Protein AF-A0A7Y2P9W2-F1 (afdb_monomer_lite)

Sequence (162 aa):
MPRKTSRIRNHHKEIVKNLKAIVRRADTLPSRPGGAVRQALKRDIEFLRTDLVPHAEGEEIGLYPVADKLIRKYGRPTATMSRDHVYLKREIATYCRLAGKIASAKRPLPAATRTAFWKAAIRLEFLLSVHLEAEEKDLLPYFDKYLSQKEVNAVIEKMHGH

pLDDT: mean 95.63, std 5.54, range [50.53, 98.44]

Foldseek 3Di:
DDDPCVVVVVLVVVVVVLVVVVVVLVVVPDPDDDPVSVVSVVVNVCCCPVPVVVVVVCCVVPVVVVVVVCCVVPRPPCVVLVVLVVVLVVLVVQLVVLVVCVVPDPDDDDPVSVVSNVVSVVVNVVSVVVSVCCCVPPNVVCCVVPPDPVVVVVVVCVVPPD

Radius of gyration: 21.15 Å; chains: 1; bounding box: 50×49×58 Å

Structure (mmCIF, N/CA/C/O backbone):
data_AF-A0A7Y2P9W2-F1
#
_entry.id   AF-A0A7Y2P9W2-F1
#
loop_
_atom_site.group_PDB
_atom_site.id
_atom_site.type_symbol
_atom_site.label_atom_id
_atom_site.label_alt_id
_atom_site.label_comp_id
_atom_site.label_asym_id
_atom_site.label_entity_id
_atom_site.label_seq_id
_atom_site.pdbx_PDB_ins_code
_atom_site.Cartn_x
_atom_site.Cartn_y
_atom_site.Cartn_z
_atom_site.occupancy
_atom_site.B_iso_or_equiv
_atom_site.auth_seq_id
_atom_site.auth_comp_id
_atom_site.auth_asym_id
_atom_site.auth_atom_id
_atom_site.pdbx_PDB_model_num
ATOM 1 N N . MET A 1 1 ? -1.644 -31.173 9.178 1.00 65.56 1 MET A N 1
ATOM 2 C CA . MET A 1 1 ? -2.833 -30.793 8.377 1.00 65.56 1 MET A CA 1
ATOM 3 C C . MET A 1 1 ? -2.626 -29.411 7.763 1.00 65.56 1 MET A C 1
ATOM 5 O O . MET A 1 1 ? -1.999 -28.580 8.419 1.00 65.56 1 MET A O 1
ATOM 9 N N . PRO A 1 2 ? -3.087 -29.148 6.526 1.00 77.38 2 PRO A N 1
ATOM 10 C CA . PRO A 1 2 ? -2.965 -27.824 5.916 1.00 77.38 2 PRO A CA 1
ATOM 11 C C . PRO A 1 2 ? -3.736 -26.768 6.724 1.00 77.38 2 PRO A C 1
ATOM 13 O O . PRO A 1 2 ? -4.749 -27.065 7.355 1.00 77.38 2 PRO A O 1
ATOM 16 N N . ARG A 1 3 ? -3.256 -25.516 6.717 1.00 91.88 3 ARG A N 1
ATOM 17 C CA . ARG A 1 3 ? -3.930 -24.403 7.410 1.00 91.88 3 ARG A CA 1
ATOM 18 C C . ARG A 1 3 ? -5.335 -24.188 6.826 1.00 91.88 3 ARG A C 1
ATOM 20 O O . ARG A 1 3 ? -5.494 -24.193 5.609 1.00 91.88 3 ARG A O 1
ATOM 27 N N . LYS A 1 4 ? -6.328 -23.889 7.676 1.00 94.44 4 LYS A N 1
ATOM 28 C CA . LYS A 1 4 ? -7.729 -23.636 7.260 1.00 94.44 4 LYS A CA 1
ATOM 29 C C . LYS A 1 4 ? -7.863 -22.555 6.171 1.00 94.44 4 LYS A C 1
ATOM 31 O O . LYS A 1 4 ? -8.752 -22.618 5.339 1.00 94.44 4 LYS A O 1
ATOM 36 N N . THR A 1 5 ? -6.939 -21.595 6.137 1.00 95.25 5 THR A N 1
ATOM 37 C CA . THR A 1 5 ? -6.914 -20.476 5.178 1.00 95.25 5 THR A CA 1
ATOM 38 C C . THR A 1 5 ? -5.935 -20.669 4.009 1.00 95.25 5 THR A C 1
ATOM 40 O O . THR A 1 5 ? -5.568 -19.706 3.339 1.00 95.25 5 THR A O 1
ATOM 43 N N . SER A 1 6 ? -5.468 -21.896 3.744 1.00 95.44 6 SER A N 1
ATOM 44 C CA . SER A 1 6 ? -4.510 -22.170 2.657 1.00 95.44 6 SER A CA 1
ATOM 45 C C . SER A 1 6 ? -5.040 -21.813 1.268 1.00 95.44 6 SER A C 1
ATOM 47 O O . SER A 1 6 ? -4.263 -21.336 0.446 1.00 95.44 6 SER A O 1
ATOM 49 N N . ARG A 1 7 ? -6.343 -21.997 1.008 1.00 94.00 7 ARG A N 1
ATOM 50 C CA . ARG A 1 7 ? -6.950 -21.679 -0.296 1.00 94.00 7 ARG A CA 1
ATOM 51 C C . ARG A 1 7 ? -6.792 -20.195 -0.645 1.00 94.00 7 ARG A C 1
ATOM 53 O O . ARG A 1 7 ? -6.254 -19.887 -1.701 1.00 94.00 7 ARG A O 1
ATOM 60 N N . ILE A 1 8 ? -7.155 -19.303 0.281 1.00 93.12 8 ILE A N 1
ATOM 61 C CA . ILE A 1 8 ? -7.016 -17.846 0.112 1.00 93.12 8 ILE A CA 1
ATOM 62 C C . ILE A 1 8 ? -5.541 -17.463 -0.053 1.00 93.12 8 ILE A C 1
ATOM 64 O O . ILE A 1 8 ? -5.180 -16.763 -0.990 1.00 93.12 8 ILE A O 1
ATOM 68 N N . ARG A 1 9 ? -4.646 -18.006 0.785 1.00 95.19 9 ARG A N 1
ATOM 69 C CA . ARG A 1 9 ? -3.208 -17.702 0.674 1.00 95.19 9 ARG A CA 1
ATOM 70 C C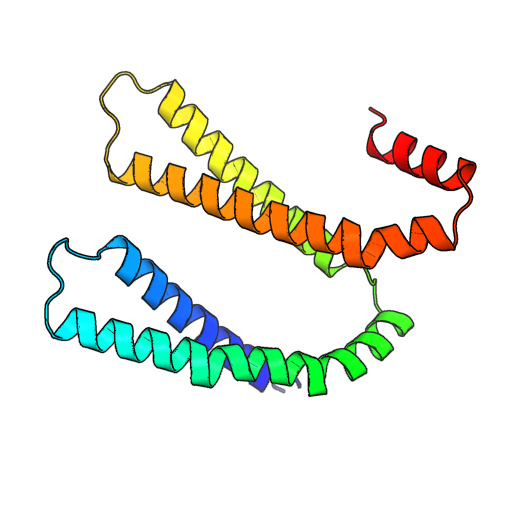 . ARG A 1 9 ? -2.598 -18.126 -0.657 1.00 95.19 9 ARG A C 1
ATOM 72 O O . ARG A 1 9 ? -1.697 -17.455 -1.146 1.00 95.19 9 ARG A O 1
ATOM 79 N N . ASN A 1 10 ? -3.022 -19.257 -1.213 1.00 95.56 10 ASN A N 1
ATOM 80 C CA . ASN A 1 10 ? -2.533 -19.702 -2.514 1.00 95.56 10 ASN A CA 1
ATOM 81 C C . ASN A 1 10 ? -3.072 -18.816 -3.638 1.00 95.56 10 ASN A C 1
ATOM 83 O O . ASN A 1 10 ? -2.307 -18.457 -4.525 1.00 95.56 10 ASN A O 1
ATOM 87 N N . HIS A 1 11 ? -4.332 -18.394 -3.552 1.00 94.69 11 HIS A N 1
ATOM 88 C CA . HIS A 1 11 ? -4.890 -17.419 -4.483 1.00 94.69 11 HIS A CA 1
ATOM 89 C C . HIS A 1 11 ? -4.126 -16.080 -4.442 1.00 94.69 11 HIS A C 1
ATOM 91 O O . HIS A 1 11 ? -3.656 -15.610 -5.476 1.00 94.69 11 HIS A O 1
ATOM 97 N N . HIS A 1 12 ? -3.844 -15.541 -3.248 1.00 97.00 12 HIS A N 1
ATOM 98 C CA . HIS A 1 12 ? -3.029 -14.327 -3.084 1.00 97.00 12 HIS A CA 1
ATOM 99 C C . HIS A 1 12 ? -1.617 -14.454 -3.685 1.00 97.00 12 HIS A C 1
ATOM 101 O O . HIS A 1 12 ? -1.080 -13.482 -4.217 1.00 97.00 12 HIS A O 1
ATOM 107 N N . LYS A 1 13 ? -0.995 -15.642 -3.647 1.00 96.88 13 LYS A N 1
ATOM 108 C CA . LYS A 1 13 ? 0.308 -15.862 -4.306 1.00 96.88 13 LYS A CA 1
ATOM 109 C C . LYS A 1 13 ? 0.217 -15.693 -5.824 1.00 96.88 13 LYS A C 1
ATOM 111 O O . LYS A 1 13 ? 1.127 -15.096 -6.403 1.00 96.88 13 LYS A O 1
ATOM 116 N N . GLU A 1 14 ? -0.851 -16.183 -6.452 1.00 96.00 14 GLU A N 1
ATOM 117 C CA . GLU A 1 14 ? -1.056 -16.010 -7.894 1.00 96.00 14 GLU A CA 1
ATOM 118 C C . GLU A 1 14 ? -1.347 -14.545 -8.250 1.00 96.00 14 GLU A C 1
ATOM 120 O O . GLU A 1 14 ? -0.736 -14.028 -9.186 1.00 96.00 14 GLU A O 1
ATOM 125 N N . ILE A 1 15 ? -2.141 -13.826 -7.443 1.00 97.44 15 ILE A N 1
ATOM 126 C CA . ILE A 1 15 ? -2.347 -12.373 -7.606 1.00 97.44 15 ILE A CA 1
ATOM 127 C C . ILE A 1 15 ? -1.004 -11.629 -7.608 1.00 97.44 15 ILE A C 1
ATOM 129 O O . ILE A 1 15 ? -0.688 -10.884 -8.538 1.00 97.44 15 ILE A O 1
ATOM 133 N N . VAL A 1 16 ? -0.162 -11.869 -6.597 1.00 97.00 16 VAL A N 1
ATOM 134 C CA . VAL A 1 16 ? 1.151 -11.214 -6.481 1.00 97.00 16 VAL A CA 1
ATOM 135 C C . VAL A 1 16 ? 2.059 -11.562 -7.663 1.00 97.00 16 VAL A C 1
ATOM 137 O O . VAL A 1 16 ? 2.818 -10.715 -8.143 1.00 97.00 16 VAL A O 1
ATOM 140 N N . LYS A 1 17 ? 2.012 -12.802 -8.152 1.00 97.25 17 LYS A N 1
ATOM 141 C CA . LYS A 1 17 ? 2.778 -13.237 -9.325 1.00 97.25 17 LYS A CA 1
ATOM 142 C C . LYS A 1 17 ? 2.341 -12.495 -10.591 1.00 97.25 17 LYS A C 1
ATOM 144 O O . LYS A 1 17 ? 3.219 -12.037 -11.330 1.00 97.25 17 LYS A O 1
ATOM 149 N N . ASN A 1 18 ? 1.036 -12.328 -10.808 1.00 96.75 18 ASN A N 1
ATOM 150 C CA . ASN A 1 18 ? 0.486 -11.572 -11.936 1.00 96.75 18 ASN A CA 1
ATOM 151 C C . ASN A 1 18 ? 0.861 -10.087 -11.854 1.00 96.75 18 ASN A C 1
ATOM 153 O O . ASN A 1 18 ? 1.428 -9.557 -12.809 1.00 96.75 18 ASN A O 1
ATOM 157 N N . LEU A 1 19 ? 0.703 -9.446 -10.690 1.00 96.94 19 LEU A N 1
ATOM 158 C CA . LEU A 1 19 ? 1.130 -8.054 -10.486 1.00 96.94 19 LEU A CA 1
ATOM 159 C C . LEU A 1 19 ? 2.625 -7.853 -10.771 1.00 96.94 19 LEU A C 1
ATOM 161 O O . LEU A 1 19 ? 3.014 -6.915 -11.466 1.00 96.94 19 LEU A O 1
ATOM 165 N N . LYS A 1 20 ? 3.489 -8.770 -10.319 1.00 96.50 20 LYS A N 1
ATOM 166 C CA . LYS A 1 20 ? 4.925 -8.715 -10.641 1.00 96.50 20 LYS A CA 1
ATOM 167 C C . LYS A 1 20 ? 5.196 -8.824 -12.144 1.00 96.50 20 LYS A C 1
ATOM 169 O O . LYS A 1 20 ? 6.182 -8.263 -12.620 1.00 96.50 20 LYS A O 1
ATOM 174 N N . ALA A 1 21 ? 4.375 -9.560 -12.893 1.00 96.06 21 ALA A N 1
ATOM 175 C CA . ALA A 1 21 ? 4.502 -9.644 -14.344 1.00 96.06 21 ALA A CA 1
ATOM 176 C C . ALA A 1 21 ? 4.093 -8.332 -15.033 1.00 96.06 21 ALA A C 1
ATOM 178 O O . ALA A 1 21 ? 4.794 -7.917 -15.957 1.00 96.06 21 ALA A O 1
ATOM 179 N N . ILE A 1 22 ? 3.039 -7.667 -14.548 1.00 97.50 22 ILE A N 1
ATOM 180 C CA . ILE A 1 22 ? 2.604 -6.343 -15.022 1.00 97.50 22 ILE A CA 1
ATOM 181 C C . ILE A 1 22 ? 3.722 -5.316 -14.827 1.00 97.50 22 ILE A C 1
ATOM 183 O O . ILE A 1 22 ? 4.129 -4.664 -15.786 1.00 97.50 22 ILE A O 1
ATOM 187 N N . VAL A 1 23 ? 4.297 -5.235 -13.620 1.00 95.12 23 VAL A N 1
ATOM 188 C CA . VAL A 1 23 ? 5.393 -4.294 -13.320 1.00 95.12 23 VAL A CA 1
ATOM 189 C C . VAL A 1 23 ? 6.593 -4.521 -14.243 1.00 95.12 23 VAL A C 1
ATOM 191 O O . VAL A 1 23 ? 7.101 -3.575 -14.836 1.00 95.12 23 VAL A O 1
ATOM 194 N N . ARG A 1 24 ? 7.017 -5.778 -14.448 1.00 93.69 24 ARG A N 1
ATOM 195 C CA . ARG A 1 24 ? 8.121 -6.087 -15.377 1.00 93.69 24 ARG A CA 1
ATOM 196 C C . ARG A 1 24 ? 7.822 -5.665 -16.818 1.00 93.69 24 ARG A C 1
ATOM 198 O O . ARG A 1 24 ? 8.732 -5.231 -17.519 1.00 93.69 24 ARG A O 1
ATOM 205 N N . ARG A 1 25 ? 6.573 -5.805 -17.273 1.00 95.19 25 ARG A N 1
ATOM 206 C CA . ARG A 1 25 ? 6.153 -5.335 -18.602 1.00 95.19 25 ARG A CA 1
ATOM 207 C C . ARG A 1 25 ? 6.199 -3.819 -18.702 1.00 95.19 25 ARG A C 1
ATOM 209 O O . ARG A 1 25 ? 6.728 -3.318 -19.685 1.00 95.19 25 ARG A O 1
ATOM 216 N N . ALA A 1 26 ? 5.693 -3.110 -17.694 1.00 93.94 26 ALA A N 1
ATOM 217 C CA . ALA A 1 26 ? 5.748 -1.651 -17.647 1.00 93.94 26 ALA A CA 1
ATOM 218 C C . ALA A 1 26 ? 7.200 -1.144 -17.700 1.00 93.94 26 ALA A C 1
ATOM 220 O O . ALA A 1 26 ? 7.510 -0.218 -18.442 1.00 93.94 26 ALA A O 1
ATOM 221 N N . ASP A 1 27 ? 8.108 -1.824 -16.998 1.00 91.31 27 ASP A N 1
ATOM 222 C CA . ASP A 1 27 ? 9.536 -1.490 -16.949 1.00 91.31 27 ASP A CA 1
ATOM 223 C C . ASP A 1 27 ? 10.284 -1.666 -18.269 1.00 91.31 27 ASP A C 1
ATOM 225 O O . ASP A 1 27 ? 11.336 -1.062 -18.472 1.00 91.31 27 ASP A O 1
ATOM 229 N N . THR A 1 28 ? 9.775 -2.534 -19.138 1.00 91.00 28 THR A N 1
ATOM 230 C CA . THR A 1 28 ? 10.428 -2.938 -20.389 1.00 91.00 28 THR A CA 1
ATOM 231 C C . THR A 1 28 ? 9.604 -2.550 -21.614 1.00 91.00 28 THR A C 1
ATOM 233 O O . THR A 1 28 ? 9.853 -3.043 -22.715 1.00 91.00 28 THR A O 1
ATOM 236 N N . LEU A 1 29 ? 8.614 -1.669 -21.438 1.00 93.19 29 LEU A N 1
ATOM 237 C CA . LEU A 1 29 ? 7.691 -1.290 -22.496 1.00 93.19 29 LEU A CA 1
ATOM 238 C C . LEU A 1 29 ? 8.436 -0.508 -23.595 1.00 93.19 29 LEU A C 1
ATOM 240 O O . LEU A 1 29 ? 9.000 0.552 -23.317 1.00 93.19 29 LEU A O 1
ATOM 244 N N . PRO A 1 30 ? 8.448 -0.988 -24.852 1.00 91.94 30 PRO A N 1
ATOM 245 C CA . PRO A 1 30 ? 9.105 -0.275 -25.938 1.00 91.94 30 PRO A CA 1
ATOM 246 C C . PRO A 1 30 ? 8.264 0.926 -26.384 1.00 91.94 30 PRO A C 1
ATOM 248 O O . PRO A 1 30 ? 7.034 0.882 -26.342 1.00 91.94 30 PRO A O 1
ATOM 251 N N . SER A 1 31 ? 8.913 1.961 -26.927 1.00 93.00 31 SER A N 1
ATOM 252 C CA . SER A 1 31 ? 8.232 3.161 -27.448 1.00 93.00 31 SER A CA 1
ATOM 253 C C . SER A 1 31 ? 7.217 2.860 -28.559 1.00 93.00 31 SER A C 1
ATOM 255 O O . SER A 1 31 ? 6.296 3.638 -28.783 1.00 93.00 31 SER A O 1
ATOM 257 N N . ARG A 1 32 ? 7.370 1.727 -29.260 1.00 95.06 32 ARG A N 1
ATOM 258 C CA . ARG A 1 32 ? 6.406 1.206 -30.241 1.00 95.06 32 ARG A CA 1
ATOM 259 C C . ARG A 1 32 ? 6.066 -0.253 -29.905 1.00 95.06 32 ARG A C 1
ATOM 261 O O . ARG A 1 32 ? 6.773 -1.156 -30.350 1.00 95.06 32 ARG A O 1
ATOM 268 N N . PRO A 1 33 ? 5.013 -0.512 -29.107 1.00 94.19 33 PRO A N 1
ATOM 269 C CA . PRO A 1 33 ? 4.608 -1.870 -28.751 1.00 94.19 33 PRO A CA 1
ATOM 270 C C . PRO A 1 33 ? 4.243 -2.714 -29.977 1.00 94.19 33 PRO A C 1
ATOM 272 O O . PRO A 1 33 ? 3.529 -2.255 -30.867 1.00 94.19 33 PRO A O 1
ATOM 275 N N . GLY A 1 34 ? 4.695 -3.969 -30.019 1.00 96.31 34 GLY A N 1
ATOM 276 C CA . GLY A 1 34 ? 4.270 -4.957 -31.018 1.00 96.31 34 GLY A CA 1
ATOM 277 C C . GLY A 1 34 ? 2.948 -5.649 -30.656 1.00 96.31 34 GLY A C 1
ATOM 278 O O . GLY A 1 34 ? 2.369 -5.409 -29.593 1.00 96.31 34 GLY A O 1
ATOM 279 N N . GLY A 1 35 ? 2.480 -6.558 -31.521 1.00 97.38 35 GLY A N 1
ATOM 280 C CA . GLY A 1 35 ? 1.237 -7.316 -31.305 1.00 97.38 35 GLY A CA 1
ATOM 281 C C . GLY A 1 35 ? 1.233 -8.135 -30.008 1.00 97.38 35 GLY A C 1
ATOM 282 O O . GLY A 1 35 ? 0.267 -8.076 -29.250 1.00 97.38 35 GLY A O 1
ATOM 283 N N . ALA A 1 36 ? 2.343 -8.813 -29.699 1.00 95.69 36 ALA A N 1
ATOM 284 C CA . ALA A 1 36 ? 2.483 -9.615 -28.481 1.00 95.69 36 ALA A CA 1
ATOM 285 C C . ALA A 1 36 ? 2.375 -8.774 -27.194 1.00 95.69 36 ALA A C 1
ATOM 287 O O . ALA A 1 36 ? 1.693 -9.173 -26.251 1.00 95.69 36 ALA A O 1
ATOM 288 N N . VAL A 1 37 ? 2.991 -7.584 -27.171 1.00 96.38 37 VAL A N 1
ATOM 289 C CA . VAL A 1 37 ? 2.912 -6.657 -26.029 1.00 96.38 37 VAL A CA 1
ATOM 290 C C . VAL A 1 37 ? 1.483 -6.151 -25.853 1.00 96.38 37 VAL A C 1
ATOM 292 O O . VAL A 1 37 ? 0.952 -6.209 -24.748 1.00 96.38 37 VAL A O 1
ATOM 295 N N . ARG A 1 38 ? 0.817 -5.735 -26.939 1.00 96.88 38 ARG A N 1
ATOM 296 C CA . ARG A 1 38 ? -0.595 -5.321 -26.889 1.00 96.88 38 ARG A CA 1
ATOM 297 C C . ARG A 1 38 ? -1.505 -6.431 -26.366 1.00 96.88 38 ARG A C 1
ATOM 299 O O . ARG A 1 38 ? -2.390 -6.160 -25.563 1.00 96.88 38 ARG A O 1
ATOM 306 N N . GLN A 1 39 ? -1.290 -7.674 -26.793 1.00 97.88 39 GLN A N 1
ATOM 307 C CA . GLN A 1 39 ? -2.070 -8.810 -26.304 1.00 97.88 39 GLN A CA 1
ATOM 308 C C . GLN A 1 39 ? -1.806 -9.087 -24.816 1.00 97.88 39 GLN A C 1
ATOM 310 O O . GLN A 1 39 ? -2.740 -9.386 -24.079 1.00 97.88 39 GLN A O 1
ATOM 315 N N . ALA A 1 40 ? -0.560 -8.952 -24.356 1.00 97.06 40 ALA A N 1
ATOM 316 C CA . ALA A 1 40 ? -0.237 -9.085 -22.940 1.00 97.06 40 ALA A CA 1
ATOM 317 C C . ALA A 1 40 ? -0.913 -8.000 -22.090 1.00 97.06 40 ALA A C 1
ATOM 319 O O . ALA A 1 40 ? -1.493 -8.334 -21.067 1.00 97.06 40 ALA A O 1
ATOM 320 N N . LEU A 1 41 ? -0.932 -6.746 -22.550 1.00 97.19 41 LEU A N 1
ATOM 321 C CA . LEU A 1 41 ? -1.641 -5.659 -21.865 1.00 97.19 41 LEU A CA 1
ATOM 322 C C . LEU A 1 41 ? -3.157 -5.900 -21.796 1.00 97.19 41 LEU A C 1
ATOM 324 O O . LEU A 1 41 ? -3.775 -5.590 -20.785 1.00 97.19 41 LEU A O 1
ATOM 328 N N . LYS A 1 42 ? -3.764 -6.501 -22.830 1.00 98.00 42 LYS A N 1
ATOM 329 C CA . LYS A 1 42 ? -5.178 -6.917 -22.771 1.00 98.00 42 LYS A CA 1
ATOM 330 C C . LYS A 1 42 ? -5.422 -7.955 -21.672 1.00 98.00 42 LYS A C 1
ATOM 332 O O . LYS A 1 42 ? -6.381 -7.808 -20.926 1.00 98.00 42 LYS A O 1
ATOM 337 N N . ARG A 1 43 ? -4.537 -8.949 -21.537 1.00 97.81 43 ARG A N 1
ATOM 338 C CA . ARG A 1 43 ? -4.609 -9.942 -20.449 1.00 97.81 43 ARG A CA 1
ATOM 339 C C . ARG A 1 43 ? -4.377 -9.321 -19.074 1.00 97.81 43 ARG A C 1
ATOM 341 O O . ARG A 1 43 ? -5.002 -9.744 -18.112 1.00 97.81 43 ARG A O 1
ATOM 348 N N . ASP A 1 44 ? -3.500 -8.322 -18.983 1.00 97.88 44 ASP A N 1
ATOM 349 C CA . ASP A 1 44 ? -3.287 -7.577 -17.742 1.00 97.88 44 ASP A CA 1
ATOM 350 C C . ASP A 1 44 ? -4.579 -6.855 -17.325 1.00 97.88 44 ASP A C 1
ATOM 352 O O . ASP A 1 44 ? -4.999 -6.967 -16.178 1.00 97.88 44 ASP A O 1
ATOM 356 N N . ILE A 1 45 ? -5.253 -6.179 -18.265 1.00 98.00 45 ILE A N 1
ATOM 357 C CA . ILE A 1 45 ? -6.548 -5.520 -18.027 1.00 98.00 45 ILE A CA 1
ATOM 358 C C . ILE A 1 45 ? -7.619 -6.530 -17.611 1.00 98.00 45 ILE A C 1
ATOM 360 O O . ILE A 1 45 ? -8.374 -6.259 -16.681 1.00 98.00 45 ILE A O 1
ATOM 364 N N . GLU A 1 46 ? -7.692 -7.671 -18.296 1.00 98.06 46 GLU A N 1
ATOM 365 C CA . GLU A 1 46 ? -8.624 -8.750 -17.966 1.00 98.06 46 GLU A CA 1
ATOM 366 C C . GLU A 1 46 ? -8.394 -9.240 -16.536 1.00 98.06 46 GLU A C 1
ATOM 368 O O . GLU A 1 46 ? -9.291 -9.100 -15.717 1.00 98.06 46 GLU A O 1
ATOM 373 N N . PHE A 1 47 ? -7.175 -9.660 -16.183 1.00 98.00 47 PHE A N 1
ATOM 374 C CA . PHE A 1 47 ? -6.831 -10.071 -14.817 1.00 98.00 47 PHE A CA 1
ATOM 375 C C . PHE A 1 47 ? -7.223 -9.019 -13.768 1.00 98.00 47 PHE A C 1
ATOM 377 O O . PHE A 1 47 ? -7.838 -9.349 -12.755 1.00 98.00 47 PHE A O 1
ATOM 384 N N . LEU A 1 48 ? -6.902 -7.745 -14.004 1.00 98.19 48 LEU A N 1
ATOM 385 C CA . LEU A 1 48 ? -7.235 -6.683 -13.055 1.00 98.19 48 LEU A CA 1
ATOM 386 C C . LEU A 1 48 ? -8.753 -6.533 -12.874 1.00 98.19 48 LEU A C 1
ATOM 388 O O . LEU A 1 48 ? -9.213 -6.372 -11.748 1.00 98.19 48 LEU A O 1
ATOM 392 N N . ARG A 1 49 ? -9.531 -6.603 -13.958 1.00 97.94 49 ARG A N 1
ATOM 393 C CA . ARG A 1 49 ? -10.985 -6.373 -13.932 1.00 97.94 49 ARG A CA 1
ATOM 394 C C . ARG A 1 49 ? -11.803 -7.588 -13.527 1.00 97.94 49 ARG A C 1
ATOM 396 O O . ARG A 1 49 ? -12.868 -7.415 -12.955 1.00 97.94 49 ARG A O 1
ATOM 403 N N . THR A 1 50 ? -11.358 -8.788 -13.873 1.00 96.19 50 THR A N 1
ATOM 404 C CA . THR A 1 50 ? -12.162 -10.008 -13.730 1.00 96.19 50 THR A CA 1
ATOM 405 C C . THR A 1 50 ? -11.688 -10.904 -12.596 1.00 96.19 50 THR A C 1
ATOM 407 O O . THR A 1 50 ? -12.414 -11.818 -12.228 1.00 96.19 50 THR A O 1
ATOM 410 N N . ASP A 1 51 ? -10.489 -10.670 -12.056 1.00 94.50 51 ASP A N 1
ATOM 411 C CA . ASP A 1 51 ? -9.949 -11.425 -10.921 1.00 94.50 51 ASP A CA 1
ATOM 412 C C . ASP A 1 51 ? -9.685 -10.489 -9.735 1.00 94.50 51 ASP A C 1
ATOM 414 O O . ASP A 1 51 ? -10.325 -10.610 -8.694 1.00 94.50 51 ASP A O 1
ATOM 418 N N . LEU A 1 52 ? -8.817 -9.483 -9.903 1.00 97.19 52 LEU A N 1
ATOM 419 C CA . LEU A 1 52 ? -8.370 -8.666 -8.771 1.00 97.19 52 LEU A CA 1
ATOM 420 C C . LEU A 1 52 ? -9.464 -7.757 -8.186 1.00 97.19 52 LEU A C 1
ATOM 422 O O . LEU A 1 52 ? -9.603 -7.704 -6.967 1.00 97.19 52 LEU A O 1
ATOM 426 N N . VAL A 1 53 ? -10.231 -7.052 -9.024 1.00 97.81 53 VAL A N 1
ATOM 427 C CA . VAL A 1 53 ? -11.346 -6.211 -8.548 1.00 97.81 53 VAL A CA 1
ATOM 428 C C . VAL A 1 53 ? -12.431 -7.060 -7.865 1.00 97.81 53 VAL A C 1
ATOM 430 O O . VAL A 1 53 ? -12.708 -6.798 -6.695 1.00 97.81 53 VAL A O 1
ATOM 433 N N . PRO A 1 54 ? -12.967 -8.130 -8.489 1.00 96.94 54 PRO A N 1
ATOM 434 C CA . PRO A 1 54 ? -13.949 -8.992 -7.830 1.00 96.94 54 PRO A CA 1
ATOM 435 C C . PRO A 1 54 ? -13.424 -9.661 -6.557 1.00 96.94 54 PRO A C 1
ATOM 437 O O . PRO A 1 54 ? -14.191 -9.902 -5.627 1.00 96.94 54 PRO A O 1
ATOM 440 N N . HIS A 1 55 ? -12.123 -9.969 -6.487 1.00 96.75 55 HIS A N 1
ATOM 441 C CA . HIS A 1 55 ? -11.506 -10.470 -5.263 1.00 96.75 55 HIS A CA 1
ATOM 442 C C . HIS A 1 55 ? -11.624 -9.456 -4.119 1.00 96.75 55 HIS A C 1
ATOM 444 O O . HIS A 1 55 ? -12.088 -9.831 -3.044 1.00 96.75 55 HIS A O 1
ATOM 450 N N . ALA A 1 56 ? -11.257 -8.193 -4.360 1.00 97.31 56 ALA A N 1
ATOM 451 C CA . ALA A 1 56 ? -11.353 -7.130 -3.361 1.00 97.31 56 ALA A CA 1
ATOM 452 C C . ALA A 1 56 ? -12.810 -6.885 -2.931 1.00 97.31 56 ALA A C 1
ATOM 454 O O . ALA A 1 56 ? -13.108 -6.880 -1.741 1.00 97.31 56 ALA A O 1
ATOM 455 N N . GLU A 1 57 ? -13.742 -6.790 -3.883 1.00 98.06 57 GLU A N 1
ATOM 456 C CA . GLU A 1 57 ? -15.179 -6.650 -3.591 1.00 98.06 57 GLU A CA 1
ATOM 457 C C . GLU A 1 57 ? -15.724 -7.847 -2.794 1.00 98.06 57 GLU A C 1
ATOM 459 O O . GLU A 1 57 ? -16.531 -7.693 -1.877 1.00 98.06 57 GLU A O 1
ATOM 464 N N . GLY A 1 58 ? -15.258 -9.058 -3.103 1.00 97.69 58 GLY A N 1
ATOM 465 C CA . GLY A 1 58 ? -15.605 -10.263 -2.358 1.00 97.69 58 GLY A CA 1
ATOM 466 C C . GLY A 1 58 ? -15.076 -10.258 -0.921 1.00 97.69 58 GLY A C 1
ATOM 467 O O . GLY A 1 58 ? -15.739 -10.793 -0.027 1.00 97.69 58 GLY A O 1
ATOM 468 N N . GLU A 1 59 ? -13.911 -9.654 -0.674 1.00 98.00 59 GLU A N 1
ATOM 469 C CA . GLU A 1 59 ? -13.397 -9.446 0.682 1.00 98.00 59 GLU A CA 1
ATOM 470 C C . GLU A 1 59 ? -14.287 -8.466 1.463 1.00 98.00 59 GLU A C 1
ATOM 472 O O . GLU A 1 59 ? -14.685 -8.801 2.581 1.00 98.00 59 GLU A O 1
ATOM 477 N N . GLU A 1 60 ? -14.697 -7.350 0.854 1.00 98.25 60 GLU A N 1
ATOM 478 C CA . GLU A 1 60 ? -15.619 -6.365 1.451 1.00 98.25 60 GLU A CA 1
ATOM 479 C C . GLU A 1 60 ? -16.975 -6.977 1.826 1.00 98.25 60 GLU A C 1
ATOM 481 O O . GLU A 1 60 ? -17.472 -6.814 2.940 1.00 98.25 60 GLU A O 1
ATOM 486 N N . ILE A 1 61 ? -17.573 -7.739 0.910 1.00 98.06 61 ILE A N 1
ATOM 487 C CA . ILE A 1 61 ? -18.915 -8.304 1.100 1.00 98.06 61 ILE A CA 1
ATOM 488 C C . ILE A 1 61 ? -18.888 -9.501 2.061 1.00 98.06 61 ILE A C 1
ATOM 490 O O . ILE A 1 61 ? -19.821 -9.706 2.840 1.00 98.06 61 ILE A O 1
ATOM 494 N N . GLY A 1 62 ? -17.845 -10.332 1.986 1.00 97.06 62 GLY A N 1
ATOM 495 C CA . GLY A 1 62 ? -17.810 -11.628 2.662 1.00 97.06 62 GLY A CA 1
ATOM 496 C C . GLY A 1 62 ? -16.842 -11.709 3.839 1.00 97.06 62 GLY A C 1
ATOM 497 O O . GLY A 1 62 ? -17.210 -12.178 4.918 1.00 97.06 62 GLY A O 1
ATOM 498 N N . LEU A 1 63 ? -15.584 -11.316 3.631 1.00 96.38 63 LEU A N 1
ATOM 499 C CA . LEU A 1 63 ? -14.504 -11.562 4.587 1.00 96.38 63 LEU A CA 1
ATOM 500 C C . LEU A 1 63 ? -14.509 -10.550 5.736 1.00 96.38 63 LEU A C 1
ATOM 502 O O . LEU A 1 63 ? -14.466 -10.959 6.901 1.00 96.38 63 LEU A O 1
ATOM 506 N N . TYR A 1 64 ? -14.548 -9.254 5.428 1.00 97.06 64 TYR A N 1
ATOM 507 C CA . TYR A 1 64 ? -14.363 -8.190 6.414 1.00 97.06 64 TYR A CA 1
ATOM 508 C C . TYR A 1 64 ? -15.450 -8.138 7.493 1.00 97.06 64 TYR A C 1
ATOM 510 O O . TYR A 1 64 ? -15.076 -8.115 8.665 1.00 97.06 64 TYR A O 1
ATOM 518 N N . PRO A 1 65 ? -16.753 -8.335 7.209 1.00 98.00 65 PRO A N 1
ATOM 519 C CA . PRO A 1 65 ? -17.773 -8.355 8.263 1.00 98.00 65 PRO A CA 1
ATOM 520 C C . PRO A 1 65 ? -17.556 -9.446 9.326 1.00 98.00 65 PRO A C 1
ATOM 522 O O . PRO A 1 65 ? -17.961 -9.308 10.486 1.00 98.00 65 PRO A O 1
ATOM 525 N N . VAL A 1 66 ? -16.934 -10.568 8.947 1.00 97.69 66 VAL A N 1
ATOM 526 C CA . VAL A 1 66 ? -16.555 -11.638 9.882 1.00 97.69 66 VAL A CA 1
ATOM 527 C C . VAL A 1 66 ? -15.238 -11.296 10.577 1.00 97.69 66 VAL A C 1
ATOM 529 O O . VAL A 1 66 ? -15.112 -11.505 11.787 1.00 97.69 66 VAL A O 1
ATOM 532 N N . ALA A 1 67 ? -14.266 -10.765 9.832 1.00 97.00 67 ALA A N 1
ATOM 533 C CA . ALA A 1 67 ? -12.974 -10.358 10.366 1.00 97.00 67 ALA A CA 1
ATOM 534 C C . ALA A 1 67 ? -13.117 -9.265 11.432 1.00 97.00 67 ALA A C 1
ATOM 536 O O . ALA A 1 67 ? -12.543 -9.419 12.506 1.00 97.00 67 ALA A O 1
ATOM 537 N N . ASP A 1 68 ? -13.944 -8.245 11.214 1.00 97.12 68 ASP A N 1
ATOM 538 C CA . ASP A 1 68 ? -14.167 -7.135 12.145 1.00 97.12 68 ASP A CA 1
ATOM 539 C C . ASP A 1 68 ? -14.657 -7.619 13.508 1.00 97.12 68 ASP A C 1
ATOM 541 O O . ASP A 1 68 ? -14.146 -7.209 14.553 1.00 97.12 68 ASP A O 1
ATOM 545 N N . LYS A 1 69 ? -15.595 -8.575 13.521 1.00 97.00 69 LYS A N 1
ATOM 546 C CA . LYS A 1 69 ? -16.091 -9.198 14.759 1.00 97.00 69 LYS A CA 1
ATOM 547 C C . LYS A 1 69 ? -14.967 -9.906 15.515 1.00 97.00 69 LYS A C 1
ATOM 549 O O . LYS A 1 69 ? -14.890 -9.818 16.742 1.00 97.00 69 LYS A O 1
ATOM 554 N N . LEU A 1 70 ? -14.097 -10.612 14.794 1.00 97.69 70 LEU A N 1
ATOM 555 C CA . LEU A 1 70 ? -12.965 -11.327 15.379 1.00 97.69 70 LEU A CA 1
ATOM 556 C C . LEU A 1 70 ? -11.867 -10.368 15.847 1.00 97.69 70 LEU A C 1
ATOM 558 O O . LEU A 1 70 ? -11.324 -10.571 16.929 1.00 97.69 70 LEU A O 1
ATOM 562 N N . ILE A 1 71 ? -11.562 -9.321 15.081 1.00 97.31 71 ILE A N 1
ATOM 563 C CA . ILE A 1 71 ? -10.559 -8.307 15.419 1.00 97.31 71 ILE A CA 1
ATOM 564 C C . ILE A 1 71 ? -11.008 -7.520 16.644 1.00 97.31 71 ILE A C 1
ATOM 566 O O . ILE A 1 71 ? -10.219 -7.355 17.568 1.00 97.31 71 ILE A O 1
ATOM 570 N N . ARG A 1 72 ? -12.281 -7.118 16.716 1.00 95.38 72 ARG A N 1
ATOM 571 C CA . ARG A 1 72 ? -12.840 -6.453 17.898 1.00 95.38 72 ARG A CA 1
ATOM 572 C C . ARG A 1 72 ? -12.722 -7.312 19.158 1.00 95.38 72 ARG A C 1
ATOM 574 O O . ARG A 1 72 ? -12.504 -6.775 20.237 1.00 95.38 72 ARG A O 1
ATOM 581 N N . LYS A 1 73 ? -12.895 -8.633 19.034 1.00 97.12 73 LYS A N 1
ATOM 582 C CA . LYS A 1 73 ? -12.909 -9.553 20.182 1.00 97.12 73 LYS A CA 1
ATOM 583 C C . LYS A 1 73 ? -11.523 -10.054 20.595 1.00 97.12 73 LYS A C 1
ATOM 585 O O . LYS A 1 73 ? -11.284 -10.258 21.780 1.00 97.12 73 LYS A O 1
ATOM 590 N N . TYR A 1 74 ? -10.644 -10.307 19.632 1.00 97.56 74 TYR A N 1
ATOM 591 C CA . TYR A 1 74 ? -9.385 -11.031 19.844 1.00 97.56 74 TYR A CA 1
ATOM 592 C C . TYR A 1 74 ? -8.158 -10.321 19.267 1.00 97.56 74 TYR A C 1
ATOM 594 O O . TYR A 1 74 ? -7.035 -10.778 19.474 1.00 97.56 74 TYR A O 1
ATOM 602 N N . GLY A 1 75 ? -8.355 -9.271 18.477 1.00 95.38 75 GLY A N 1
ATOM 603 C CA . GLY A 1 75 ? -7.308 -8.628 17.699 1.00 95.38 75 GLY A CA 1
A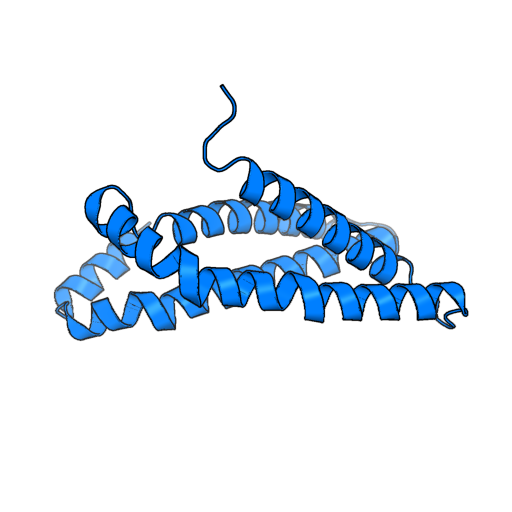TOM 604 C C . GLY A 1 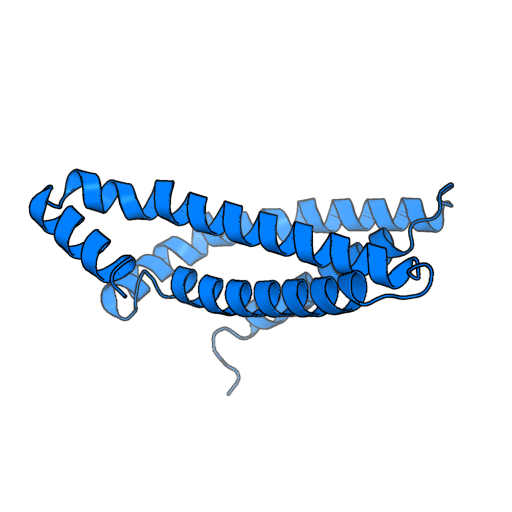75 ? -6.937 -7.240 18.204 1.00 95.38 75 GLY A C 1
ATOM 605 O O . GLY A 1 75 ? -7.363 -6.777 19.258 1.00 95.38 75 GLY A O 1
ATOM 606 N N . ARG A 1 76 ? -6.112 -6.572 17.396 1.00 96.00 76 ARG A N 1
ATOM 607 C CA . ARG A 1 76 ? -5.733 -5.173 17.572 1.00 96.00 76 ARG A CA 1
ATOM 608 C C . ARG A 1 76 ? -6.164 -4.404 16.321 1.00 96.00 76 ARG A C 1
ATOM 610 O O . ARG A 1 76 ? -5.551 -4.637 15.279 1.00 96.00 76 ARG A O 1
ATOM 617 N N . PRO A 1 77 ? -7.164 -3.507 16.401 1.00 94.38 77 PRO A N 1
ATOM 618 C CA . PRO A 1 77 ? -7.683 -2.785 15.234 1.00 94.38 77 PRO A CA 1
ATOM 619 C C . PRO A 1 77 ? -6.605 -2.035 14.437 1.00 94.38 77 PRO A C 1
ATOM 621 O O . PRO A 1 77 ? -6.594 -2.078 13.217 1.00 94.38 77 PRO A O 1
ATOM 624 N N . THR A 1 78 ? -5.603 -1.470 15.115 1.00 96.00 78 THR A N 1
ATOM 625 C CA . THR A 1 78 ? -4.488 -0.731 14.491 1.00 96.00 78 THR A CA 1
ATOM 626 C C . THR A 1 78 ? -3.358 -1.620 13.946 1.00 96.00 78 THR A C 1
ATOM 628 O O . THR A 1 78 ? -2.270 -1.136 13.619 1.00 96.00 78 THR A O 1
ATOM 631 N N . ALA A 1 79 ? -3.537 -2.946 13.882 1.00 96.75 79 ALA A N 1
ATOM 632 C CA . ALA A 1 79 ? -2.482 -3.864 13.447 1.00 96.75 79 ALA A CA 1
ATOM 633 C C . ALA A 1 79 ? -2.117 -3.728 11.960 1.00 96.75 79 ALA A C 1
ATOM 635 O O . ALA A 1 79 ? -0.943 -3.909 11.628 1.00 96.75 79 ALA A O 1
ATOM 636 N N . THR A 1 80 ? -3.075 -3.406 11.088 1.00 94.56 80 THR A N 1
ATOM 637 C CA . THR A 1 80 ? -2.840 -3.136 9.657 1.00 94.56 80 THR A CA 1
ATOM 638 C C . THR A 1 80 ? -2.038 -1.848 9.480 1.00 94.56 80 THR A C 1
ATOM 640 O O . THR A 1 80 ? -0.961 -1.891 8.903 1.00 94.56 80 THR A O 1
ATOM 643 N N . MET A 1 81 ? -2.429 -0.763 10.144 1.00 96.06 81 MET A N 1
ATOM 644 C CA . MET A 1 81 ? -1.688 0.510 10.147 1.00 96.06 81 MET A CA 1
ATOM 645 C C . MET A 1 81 ? -0.257 0.345 10.688 1.00 96.06 81 MET A C 1
ATOM 647 O O . MET A 1 81 ? 0.723 0.802 10.102 1.00 96.06 81 MET A O 1
ATOM 651 N N . SER A 1 82 ? -0.100 -0.430 11.770 1.00 97.31 82 SER A N 1
ATOM 652 C CA . SER A 1 82 ? 1.225 -0.794 12.296 1.00 97.31 8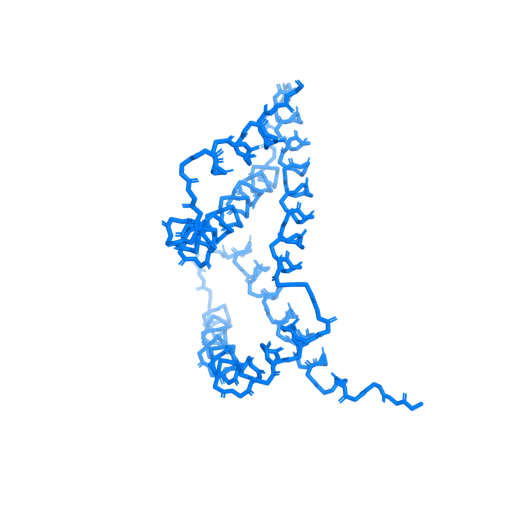2 SER A CA 1
ATOM 653 C C . SER A 1 82 ? 2.059 -1.583 11.278 1.00 97.31 82 SER A C 1
ATOM 655 O O . SER A 1 82 ? 3.292 -1.528 11.291 1.00 97.31 82 SER A O 1
ATOM 657 N N . ARG A 1 83 ? 1.413 -2.394 10.429 1.00 97.69 83 ARG A N 1
ATOM 658 C CA . ARG A 1 83 ? 2.081 -3.133 9.355 1.00 97.69 83 ARG A CA 1
ATOM 659 C C . ARG A 1 83 ? 2.528 -2.167 8.261 1.00 97.69 83 ARG A C 1
ATOM 661 O O . ARG A 1 83 ? 3.666 -2.316 7.816 1.00 97.69 83 ARG A O 1
ATOM 668 N N . ASP A 1 84 ? 1.722 -1.173 7.909 1.00 97.31 84 ASP A N 1
ATOM 669 C CA . ASP A 1 84 ? 2.072 -0.148 6.921 1.00 97.31 84 ASP A CA 1
ATOM 670 C C . ASP A 1 84 ? 3.317 0.625 7.349 1.00 97.31 84 ASP A C 1
ATOM 672 O O . ASP A 1 84 ? 4.262 0.739 6.571 1.00 97.31 84 ASP A O 1
ATOM 676 N N . HIS A 1 85 ? 3.424 1.000 8.629 1.00 97.94 85 HIS A N 1
ATOM 677 C CA . HIS A 1 85 ? 4.635 1.622 9.185 1.00 97.94 85 HIS A CA 1
ATOM 678 C C . HIS A 1 85 ? 5.902 0.772 8.996 1.00 97.94 85 HIS A C 1
ATOM 680 O O . HIS A 1 85 ? 6.994 1.313 8.814 1.00 97.94 85 HIS A O 1
ATOM 686 N N . VAL A 1 86 ? 5.805 -0.563 9.021 1.00 97.88 86 VAL A N 1
ATOM 687 C CA . VAL A 1 86 ? 6.959 -1.440 8.738 1.00 97.88 86 VAL A CA 1
ATOM 688 C C . VAL A 1 86 ? 7.392 -1.322 7.276 1.00 97.88 86 VAL A C 1
ATOM 690 O O . VAL A 1 86 ? 8.593 -1.323 6.998 1.00 97.88 86 VAL A O 1
ATOM 693 N N . TYR A 1 87 ? 6.446 -1.224 6.343 1.00 96.94 87 TYR A N 1
ATOM 694 C CA . TYR A 1 87 ? 6.747 -1.058 4.922 1.00 96.94 87 TYR A CA 1
ATOM 695 C C . TYR A 1 87 ? 7.204 0.366 4.595 1.00 96.94 87 TYR A C 1
ATOM 697 O O . TYR A 1 87 ? 8.207 0.507 3.898 1.00 96.94 87 TYR A O 1
ATOM 705 N N . LEU A 1 88 ? 6.590 1.395 5.185 1.00 97.75 88 LEU A N 1
ATOM 706 C CA . LEU A 1 88 ? 7.031 2.788 5.074 1.00 97.75 88 LEU A CA 1
ATOM 707 C C . LEU A 1 88 ? 8.497 2.930 5.484 1.00 97.75 88 LEU A C 1
ATOM 709 O O . LEU A 1 88 ? 9.304 3.410 4.696 1.00 97.75 88 LEU A O 1
ATOM 713 N N . LYS A 1 89 ? 8.897 2.404 6.651 1.00 98.00 89 LYS A N 1
ATOM 714 C CA . LYS A 1 89 ? 10.308 2.433 7.088 1.00 98.00 89 LYS A CA 1
ATOM 715 C C . LYS A 1 89 ? 11.255 1.771 6.081 1.00 98.00 89 LYS A C 1
ATOM 717 O O . LYS A 1 89 ? 12.353 2.272 5.844 1.00 98.00 89 LYS A O 1
ATOM 722 N N . ARG A 1 90 ? 10.847 0.654 5.469 1.00 97.06 90 ARG A N 1
ATOM 723 C CA . ARG A 1 90 ? 11.652 -0.053 4.453 1.00 97.06 90 ARG A CA 1
ATOM 724 C C . ARG A 1 90 ? 11.782 0.746 3.158 1.00 97.06 90 ARG A C 1
ATOM 726 O O . ARG A 1 90 ? 12.867 0.779 2.572 1.00 97.06 90 ARG A O 1
ATOM 733 N N . GLU A 1 91 ? 10.704 1.379 2.709 1.00 96.69 91 GLU A N 1
ATOM 734 C CA . GLU A 1 91 ? 10.718 2.189 1.491 1.00 96.69 91 GLU A CA 1
ATOM 735 C C . GLU A 1 91 ? 11.453 3.518 1.700 1.00 96.69 91 GLU A C 1
ATOM 737 O O . GLU A 1 91 ? 12.259 3.884 0.847 1.00 96.69 91 GLU A O 1
ATOM 742 N N . ILE A 1 92 ? 11.324 4.156 2.870 1.00 98.38 92 ILE A N 1
ATOM 743 C CA . ILE A 1 92 ? 12.139 5.313 3.277 1.00 98.38 92 ILE A CA 1
ATOM 744 C C . ILE A 1 92 ? 13.624 4.943 3.264 1.00 98.38 92 ILE A C 1
ATOM 746 O O . ILE A 1 92 ? 14.424 5.621 2.624 1.00 98.38 92 ILE A O 1
ATOM 750 N N . ALA A 1 93 ? 14.012 3.826 3.889 1.00 98.25 93 ALA A N 1
ATOM 751 C CA . ALA A 1 93 ? 15.403 3.371 3.871 1.00 98.25 93 ALA A CA 1
ATOM 752 C C . ALA A 1 93 ? 15.911 3.114 2.439 1.00 98.25 93 ALA A C 1
ATOM 754 O O . ALA A 1 93 ? 17.046 3.458 2.095 1.00 98.25 93 ALA A O 1
ATOM 755 N N . THR A 1 94 ? 15.065 2.542 1.577 1.00 97.44 94 THR A N 1
ATOM 756 C CA . THR A 1 94 ? 15.384 2.322 0.160 1.00 97.44 94 THR A CA 1
ATOM 757 C C . THR A 1 94 ? 15.581 3.638 -0.585 1.00 97.44 94 THR A C 1
ATOM 759 O O . THR A 1 94 ? 16.572 3.776 -1.310 1.00 97.44 94 THR A O 1
ATOM 762 N N . TYR A 1 95 ? 14.681 4.600 -0.384 1.00 98.25 95 TYR A N 1
ATOM 763 C CA . TYR A 1 95 ? 14.762 5.938 -0.952 1.00 98.25 95 TYR A CA 1
ATOM 764 C C . TYR A 1 95 ? 16.038 6.647 -0.496 1.00 98.25 95 TYR A C 1
ATOM 766 O O . TYR A 1 95 ? 16.847 7.009 -1.344 1.00 98.25 95 TYR A O 1
ATOM 774 N N . CYS A 1 96 ? 16.289 6.750 0.813 1.00 98.44 96 CYS A N 1
ATOM 775 C CA . CYS A 1 96 ? 17.473 7.410 1.371 1.00 98.44 96 CYS A CA 1
ATOM 776 C C . CYS A 1 96 ? 18.774 6.797 0.845 1.00 98.44 96 CYS A C 1
ATOM 778 O O . CYS A 1 96 ? 19.691 7.513 0.446 1.00 98.44 96 CYS A O 1
ATOM 780 N N . ARG A 1 97 ? 18.850 5.463 0.755 1.00 98.00 97 ARG A N 1
ATOM 781 C CA . ARG A 1 97 ? 20.013 4.775 0.181 1.00 98.00 97 ARG A CA 1
ATOM 782 C C . ARG A 1 97 ? 20.223 5.129 -1.295 1.00 98.00 97 ARG A C 1
ATOM 784 O O . ARG A 1 97 ? 21.365 5.252 -1.732 1.00 98.00 97 ARG A O 1
ATOM 791 N N . LEU A 1 98 ? 19.158 5.212 -2.093 1.00 97.69 98 LEU A N 1
ATOM 792 C CA . LEU A 1 98 ? 19.254 5.594 -3.507 1.00 97.69 98 LEU A CA 1
ATOM 793 C C . LEU A 1 98 ? 19.599 7.080 -3.658 1.00 97.69 98 LEU A C 1
ATOM 795 O O . LEU A 1 98 ? 20.499 7.400 -4.430 1.00 97.69 98 LEU A O 1
ATOM 799 N N . ALA A 1 99 ? 18.959 7.949 -2.875 1.00 98.06 99 ALA A N 1
ATOM 800 C CA . ALA A 1 99 ? 19.226 9.380 -2.817 1.00 98.06 99 ALA A CA 1
ATOM 801 C C . ALA A 1 99 ? 20.692 9.661 -2.467 1.00 98.06 99 ALA A C 1
ATOM 803 O O . ALA A 1 99 ? 21.352 10.397 -3.190 1.00 98.06 99 ALA A O 1
ATOM 804 N N . GLY A 1 100 ? 21.241 9.005 -1.439 1.00 97.69 100 GLY A N 1
ATOM 805 C CA . GLY A 1 100 ? 22.651 9.144 -1.065 1.00 97.69 100 GLY A CA 1
ATOM 806 C C . GLY A 1 100 ? 23.606 8.727 -2.188 1.00 97.69 100 GLY A C 1
ATOM 807 O O . GLY A 1 100 ? 24.532 9.461 -2.518 1.00 97.69 100 GLY A O 1
ATOM 808 N N . LYS A 1 101 ? 23.342 7.593 -2.857 1.00 95.75 101 LYS A N 1
ATOM 809 C CA . LYS A 1 101 ? 24.139 7.160 -4.024 1.00 95.75 101 LYS A CA 1
ATOM 810 C C . LYS A 1 101 ? 24.108 8.178 -5.166 1.00 95.75 101 LYS A C 1
ATOM 812 O O . LYS A 1 101 ? 25.122 8.365 -5.831 1.00 95.75 101 LYS A O 1
ATOM 817 N N . ILE A 1 102 ? 22.950 8.787 -5.408 1.00 96.88 102 ILE A N 1
ATOM 818 C CA . ILE A 1 102 ? 22.753 9.812 -6.439 1.00 96.88 102 ILE A CA 1
ATOM 819 C C . ILE A 1 102 ? 23.486 11.097 -6.049 1.00 96.88 102 ILE A C 1
ATOM 821 O O . ILE A 1 102 ? 24.237 11.624 -6.863 1.00 96.88 102 ILE A O 1
ATOM 825 N N . ALA A 1 103 ? 23.325 11.565 -4.811 1.00 97.12 103 ALA A N 1
ATOM 826 C CA . ALA A 1 103 ? 23.943 12.790 -4.310 1.00 97.12 103 ALA A CA 1
ATOM 827 C C . ALA A 1 103 ? 25.479 12.728 -4.321 1.00 97.12 103 ALA A C 1
ATOM 829 O O . ALA A 1 103 ? 26.139 13.731 -4.562 1.00 97.12 103 ALA A O 1
ATOM 830 N N . SER A 1 104 ? 26.063 11.547 -4.103 1.00 96.19 104 SER A N 1
ATOM 831 C CA . SER A 1 104 ? 27.518 11.345 -4.151 1.00 96.19 104 SER A CA 1
ATOM 832 C C . SER A 1 104 ? 28.066 11.002 -5.546 1.00 96.19 104 SER A C 1
ATOM 834 O O . SER A 1 104 ? 29.257 10.707 -5.681 1.00 96.19 104 SER A O 1
ATOM 836 N N . ALA A 1 105 ? 27.234 10.980 -6.592 1.00 95.56 105 ALA A N 1
ATOM 837 C CA . ALA A 1 105 ? 27.661 10.547 -7.916 1.00 95.56 105 ALA A CA 1
ATOM 838 C C . ALA A 1 105 ? 28.563 11.591 -8.597 1.00 95.56 105 ALA A C 1
ATOM 840 O O . ALA A 1 105 ? 28.154 12.713 -8.867 1.00 95.56 105 ALA A O 1
ATOM 841 N N . LYS A 1 106 ? 29.790 11.186 -8.949 1.00 95.56 106 LYS A N 1
ATOM 842 C CA . LYS A 1 106 ? 30.754 12.015 -9.706 1.00 95.56 106 LYS A CA 1
ATOM 843 C C . LYS A 1 106 ? 30.658 11.842 -11.228 1.00 95.56 106 LYS A C 1
ATOM 845 O O . LYS A 1 106 ? 31.418 12.448 -11.974 1.00 95.56 106 LYS A O 1
ATOM 850 N N . ARG A 1 107 ? 29.783 10.948 -11.692 1.00 94.12 107 ARG A N 1
ATOM 851 C CA . ARG A 1 107 ? 29.580 10.597 -13.105 1.00 94.12 107 ARG A CA 1
ATOM 852 C C . ARG A 1 107 ? 28.086 10.606 -13.430 1.00 94.12 107 ARG A C 1
ATOM 854 O O . ARG A 1 107 ? 27.282 10.441 -12.509 1.00 94.12 107 ARG A O 1
ATOM 861 N N . PRO A 1 108 ? 27.706 10.732 -14.715 1.00 94.81 108 PRO A N 1
ATOM 862 C CA . PRO A 1 108 ? 26.314 10.618 -15.131 1.00 94.81 108 PRO A CA 1
ATOM 863 C C . PRO A 1 108 ? 25.653 9.335 -14.616 1.00 94.81 108 PRO A C 1
ATOM 865 O O . PRO A 1 108 ? 26.231 8.247 -14.668 1.00 94.81 108 PRO A O 1
ATOM 868 N N . LEU A 1 109 ? 24.425 9.467 -14.116 1.00 95.62 109 LEU A N 1
ATOM 869 C CA . LEU A 1 109 ? 23.688 8.355 -13.524 1.00 95.62 109 LEU A CA 1
ATOM 870 C C . LEU A 1 109 ? 23.162 7.394 -14.601 1.00 95.62 109 LEU A C 1
ATOM 872 O O . LEU A 1 109 ? 22.500 7.848 -15.541 1.00 95.62 109 LEU A O 1
ATOM 876 N N . PRO A 1 110 ? 23.349 6.069 -14.436 1.00 94.69 110 PRO A N 1
ATOM 877 C CA . PRO A 1 110 ? 22.715 5.078 -15.296 1.00 94.69 110 PRO A CA 1
ATOM 878 C C . PRO A 1 110 ? 21.189 5.221 -15.295 1.00 94.69 110 PRO A C 1
ATOM 880 O O . PRO A 1 110 ? 20.584 5.485 -14.252 1.00 94.69 110 PRO A O 1
ATOM 883 N N . ALA A 1 111 ? 20.551 4.968 -16.442 1.00 91.81 111 ALA A N 1
ATOM 884 C CA . ALA A 1 111 ? 19.091 5.010 -16.564 1.00 91.81 111 ALA A CA 1
ATOM 885 C C . ALA A 1 111 ? 18.399 4.108 -15.526 1.00 91.81 111 ALA A C 1
ATOM 887 O O . ALA A 1 111 ? 17.463 4.547 -14.866 1.00 91.81 111 ALA A O 1
ATOM 888 N N . ALA A 1 112 ? 18.934 2.904 -15.293 1.00 92.25 112 ALA A N 1
ATOM 889 C CA . ALA A 1 112 ? 18.423 1.978 -14.284 1.00 92.25 112 ALA A CA 1
ATOM 890 C C . ALA A 1 112 ? 18.416 2.574 -12.862 1.00 92.25 112 ALA A C 1
ATOM 892 O O . ALA A 1 112 ? 17.464 2.360 -12.114 1.00 92.25 112 ALA A O 1
ATOM 893 N N . THR A 1 113 ? 19.435 3.362 -12.495 1.00 94.12 113 THR A N 1
ATOM 894 C CA . THR A 1 113 ? 19.497 4.045 -11.192 1.00 94.12 113 THR A CA 1
ATOM 895 C C . THR A 1 113 ? 18.416 5.114 -11.082 1.00 94.12 113 THR A C 1
ATOM 897 O O . THR A 1 113 ? 17.728 5.177 -10.064 1.00 94.12 113 THR A O 1
ATOM 900 N N . ARG A 1 114 ? 18.218 5.914 -12.139 1.00 94.69 114 ARG A N 1
ATOM 901 C CA . ARG A 1 114 ? 17.155 6.932 -12.181 1.00 94.69 114 ARG A CA 1
ATOM 902 C C . ARG A 1 114 ? 15.769 6.295 -12.087 1.00 94.69 114 ARG A C 1
ATOM 904 O O . ARG A 1 114 ? 14.958 6.726 -11.275 1.00 94.69 114 ARG A O 1
ATOM 911 N N . THR A 1 115 ? 15.523 5.222 -12.838 1.00 94.31 115 THR A N 1
ATOM 912 C CA . THR A 1 115 ? 14.262 4.468 -12.788 1.00 94.31 115 THR A CA 1
ATOM 913 C C . THR A 1 115 ? 14.023 3.843 -11.414 1.00 94.31 115 THR A C 1
ATOM 915 O O . THR A 1 115 ? 12.908 3.900 -10.903 1.00 94.31 115 THR A O 1
ATOM 918 N N . ALA A 1 116 ? 15.049 3.261 -10.785 1.00 95.06 116 ALA A N 1
ATOM 919 C CA . ALA A 1 116 ? 14.924 2.692 -9.443 1.00 95.06 116 ALA A CA 1
ATOM 920 C C . ALA A 1 116 ? 14.593 3.763 -8.393 1.00 95.06 116 ALA A C 1
ATOM 922 O O . ALA A 1 116 ? 13.761 3.522 -7.520 1.00 95.06 116 ALA A O 1
ATOM 923 N N . PHE A 1 117 ? 15.213 4.942 -8.490 1.00 97.31 117 PHE A N 1
ATOM 924 C CA . PHE A 1 117 ? 14.910 6.076 -7.620 1.00 97.31 117 PHE A CA 1
ATOM 925 C C . PHE A 1 117 ? 13.481 6.586 -7.819 1.00 97.31 117 PHE A C 1
ATOM 927 O O . PHE A 1 117 ? 12.741 6.693 -6.846 1.00 97.31 117 PHE A O 1
ATOM 934 N N . TRP A 1 118 ? 13.052 6.782 -9.069 1.00 96.56 118 TRP A N 1
ATOM 935 C CA . TRP A 1 118 ? 11.676 7.173 -9.389 1.00 96.56 118 TRP A CA 1
ATOM 936 C C . TRP A 1 118 ? 10.644 6.179 -8.831 1.00 96.56 118 TRP A C 1
ATOM 938 O O . TRP A 1 118 ? 9.695 6.579 -8.165 1.00 96.56 118 TRP A O 1
ATOM 948 N N . LYS A 1 119 ? 10.867 4.868 -8.985 1.00 95.69 119 LYS A N 1
ATOM 949 C CA . LYS A 1 119 ? 9.991 3.842 -8.388 1.00 95.69 119 LYS A CA 1
ATOM 950 C C . LYS A 1 119 ? 9.981 3.856 -6.867 1.00 95.69 119 LYS A C 1
ATOM 952 O O . LYS A 1 119 ? 8.978 3.484 -6.268 1.00 95.69 119 LYS A O 1
ATOM 957 N N . ALA A 1 120 ? 11.103 4.171 -6.225 1.00 96.81 120 ALA A N 1
ATOM 958 C CA . ALA A 1 120 ? 11.135 4.311 -4.774 1.00 96.81 120 ALA A CA 1
ATOM 959 C C . ALA A 1 120 ? 10.304 5.521 -4.330 1.00 96.81 120 ALA A C 1
ATOM 961 O O . ALA A 1 120 ? 9.517 5.380 -3.403 1.00 96.81 120 ALA A O 1
ATOM 962 N N . ALA A 1 121 ? 10.413 6.650 -5.037 1.00 98.06 121 ALA A N 1
ATOM 963 C CA . ALA A 1 121 ? 9.613 7.843 -4.779 1.00 98.06 121 ALA A CA 1
ATOM 964 C C . ALA A 1 121 ? 8.106 7.581 -4.936 1.00 98.06 121 ALA A C 1
ATOM 966 O O . ALA A 1 121 ? 7.357 7.833 -4.002 1.00 98.06 121 ALA A O 1
ATOM 967 N N . ILE A 1 122 ? 7.670 6.998 -6.060 1.00 97.88 122 ILE A N 1
ATOM 968 C CA . ILE A 1 122 ? 6.243 6.718 -6.310 1.00 97.88 122 ILE A CA 1
ATOM 969 C C . ILE A 1 122 ? 5.671 5.703 -5.314 1.00 97.88 122 ILE A C 1
ATOM 971 O O . ILE A 1 122 ? 4.553 5.866 -4.844 1.00 97.88 122 ILE A O 1
ATOM 975 N N . ARG A 1 123 ? 6.424 4.654 -4.950 1.00 96.44 123 ARG A N 1
ATOM 976 C CA . ARG A 1 123 ? 5.953 3.687 -3.942 1.00 96.44 123 ARG A CA 1
ATOM 977 C C . ARG A 1 123 ? 5.822 4.314 -2.559 1.00 96.44 123 ARG A C 1
ATOM 979 O O . ARG A 1 123 ? 4.911 3.942 -1.829 1.00 96.44 123 ARG A O 1
ATOM 986 N N . LEU A 1 124 ? 6.740 5.212 -2.200 1.00 97.88 124 LEU A N 1
ATOM 987 C CA . LEU A 1 124 ? 6.684 5.918 -0.927 1.00 97.88 124 LEU A CA 1
ATOM 988 C C . LEU A 1 124 ? 5.504 6.891 -0.889 1.00 97.88 124 LEU A C 1
ATOM 990 O O . LEU A 1 124 ? 4.774 6.878 0.092 1.00 97.88 124 LEU A O 1
ATOM 994 N N . GLU A 1 125 ? 5.313 7.675 -1.954 1.00 98.19 125 GLU A N 1
ATOM 995 C CA . GLU A 1 125 ? 4.164 8.574 -2.103 1.00 98.19 125 GLU A CA 1
ATOM 996 C C . GLU A 1 125 ? 2.857 7.791 -1.969 1.00 98.19 125 GLU A C 1
ATOM 998 O O . GLU A 1 125 ? 2.123 8.027 -1.019 1.00 98.19 125 GLU A O 1
ATOM 1003 N N . PHE A 1 126 ? 2.632 6.772 -2.802 1.00 97.94 126 PHE A N 1
ATOM 1004 C CA . PHE A 1 126 ? 1.390 5.999 -2.770 1.00 97.94 126 PHE A CA 1
ATOM 1005 C C . PHE A 1 126 ? 1.121 5.346 -1.405 1.00 97.94 126 PHE A C 1
ATOM 1007 O O . PHE A 1 126 ? 0.010 5.432 -0.885 1.00 97.94 126 PHE A O 1
ATOM 1014 N N . LEU A 1 127 ? 2.128 4.697 -0.802 1.00 97.50 127 LEU A N 1
ATOM 1015 C CA . LEU A 1 127 ? 1.951 4.030 0.492 1.00 97.50 127 LEU A CA 1
ATOM 1016 C C . LEU A 1 127 ? 1.655 5.032 1.614 1.00 97.50 127 LEU A C 1
ATOM 1018 O O . LEU A 1 127 ? 0.846 4.732 2.486 1.00 97.50 127 LEU A O 1
ATOM 1022 N N . LEU A 1 128 ? 2.308 6.198 1.607 1.00 98.19 128 LEU A N 1
ATOM 1023 C CA . LEU A 1 128 ? 2.063 7.232 2.607 1.00 98.19 128 LEU A CA 1
ATOM 1024 C C . LEU A 1 128 ? 0.682 7.864 2.414 1.00 98.19 128 LEU A C 1
ATOM 1026 O O . LEU A 1 128 ? -0.040 8.008 3.391 1.00 98.19 128 LEU A O 1
ATOM 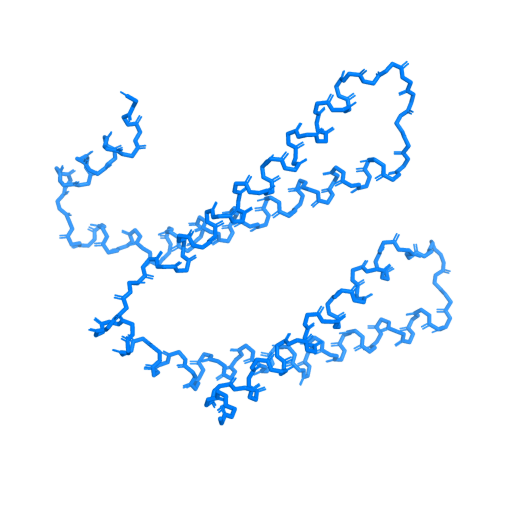1030 N N . SER A 1 129 ? 0.302 8.176 1.175 1.00 98.31 129 SER A N 1
ATOM 1031 C CA . SER A 1 129 ? -0.994 8.772 0.841 1.00 98.31 129 SER A CA 1
ATOM 1032 C C . SER A 1 129 ? -2.156 7.889 1.306 1.00 98.31 129 SER A C 1
ATOM 1034 O O . SER A 1 129 ? -3.029 8.368 2.021 1.00 98.31 129 SER A O 1
ATOM 1036 N N . VAL A 1 130 ? -2.126 6.583 1.005 1.00 97.31 130 VAL A N 1
ATOM 1037 C CA . VAL A 1 130 ? -3.167 5.635 1.458 1.00 97.31 130 VAL A CA 1
ATOM 1038 C C . VAL A 1 130 ? -3.172 5.479 2.981 1.00 97.31 130 VAL A C 1
ATOM 1040 O O . VAL A 1 130 ? -4.231 5.409 3.597 1.00 97.31 130 VAL A O 1
ATOM 1043 N N . HIS A 1 131 ? -1.993 5.427 3.603 1.00 98.25 131 HIS A N 1
ATOM 1044 C CA . HIS A 1 131 ? -1.882 5.293 5.054 1.00 98.25 131 HIS A CA 1
ATOM 1045 C C . HIS A 1 131 ? -2.467 6.504 5.796 1.00 98.25 131 HIS A C 1
ATOM 1047 O O . HIS A 1 131 ? -3.221 6.325 6.751 1.00 98.25 131 HIS A O 1
ATOM 1053 N N . LEU A 1 132 ? -2.144 7.717 5.340 1.00 98.19 132 LEU A N 1
ATOM 1054 C CA . LEU A 1 132 ? -2.681 8.950 5.908 1.00 98.19 132 LEU A CA 1
ATOM 1055 C C . LEU A 1 132 ? -4.181 9.073 5.644 1.00 98.19 132 LEU A C 1
ATOM 1057 O O . LEU A 1 132 ? -4.913 9.468 6.539 1.00 98.19 132 LEU A O 1
ATOM 1061 N N . GLU A 1 133 ? -4.662 8.692 4.459 1.00 98.25 133 GLU A N 1
ATOM 1062 C CA . GLU A 1 133 ? -6.099 8.695 4.177 1.00 98.25 133 GLU A CA 1
ATOM 1063 C C . GLU A 1 133 ? -6.863 7.774 5.138 1.00 98.25 133 GLU A C 1
ATOM 1065 O O . GLU A 1 133 ? -7.876 8.195 5.690 1.00 98.25 133 GLU A O 1
ATOM 1070 N N . ALA A 1 134 ? -6.347 6.577 5.429 1.00 97.06 134 ALA A N 1
ATOM 1071 C CA . ALA A 1 134 ? -6.933 5.696 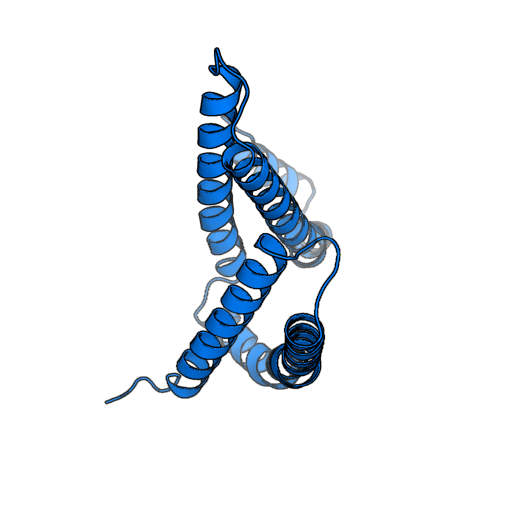6.441 1.00 97.06 134 ALA A CA 1
ATOM 1072 C C . ALA A 1 134 ? -6.919 6.323 7.851 1.00 97.06 134 ALA A C 1
ATOM 1074 O O . ALA A 1 134 ? -7.890 6.199 8.596 1.00 97.06 134 ALA A O 1
ATOM 1075 N N . GLU A 1 135 ? -5.850 7.025 8.241 1.00 97.56 135 GLU A N 1
ATOM 1076 C CA . GLU A 1 135 ? -5.823 7.761 9.513 1.00 97.56 135 GLU A CA 1
ATOM 1077 C C . GLU A 1 135 ? -6.902 8.852 9.549 1.00 97.56 135 GLU A C 1
ATOM 1079 O O . GLU A 1 135 ? -7.749 8.860 10.441 1.00 97.56 135 GLU A O 1
ATOM 1084 N N . GLU A 1 136 ? -6.918 9.724 8.547 1.00 98.31 136 GLU A N 1
ATOM 1085 C CA . GLU A 1 136 ? -7.809 10.882 8.443 1.00 98.31 136 GLU A CA 1
ATOM 1086 C C . GLU A 1 136 ? -9.288 10.500 8.295 1.00 98.31 136 GLU A C 1
ATOM 1088 O O . GLU A 1 136 ? -10.169 11.204 8.787 1.00 98.31 136 GLU A O 1
ATOM 1093 N N . LYS A 1 137 ? -9.591 9.400 7.597 1.00 98.12 137 LYS A N 1
ATOM 1094 C CA . LYS A 1 137 ? -10.968 8.998 7.275 1.00 98.12 137 LYS A CA 1
ATOM 1095 C C . LYS A 1 137 ? -11.528 7.934 8.202 1.00 98.12 137 LYS A C 1
ATOM 1097 O O . LYS A 1 137 ? -12.725 7.973 8.480 1.00 98.12 137 LYS A O 1
ATOM 1102 N N . ASP A 1 138 ? -10.689 7.037 8.713 1.00 96.19 138 ASP A N 1
ATOM 1103 C CA . ASP A 1 138 ? -11.164 5.863 9.447 1.00 96.19 138 ASP A CA 1
ATOM 1104 C C . ASP A 1 138 ? -10.742 5.855 10.920 1.00 96.19 138 ASP A C 1
ATOM 1106 O O . ASP A 1 138 ? -11.386 5.182 11.725 1.00 96.19 138 ASP A O 1
ATOM 1110 N N . LEU A 1 139 ? -9.702 6.602 11.314 1.00 96.06 139 LEU A N 1
ATOM 1111 C CA . LEU A 1 139 ? -9.237 6.652 12.705 1.00 96.06 139 LEU A CA 1
ATOM 1112 C C . LEU A 1 139 ? -9.596 7.966 13.407 1.00 96.06 139 LEU A C 1
ATOM 1114 O O . LEU A 1 139 ? -10.256 7.945 14.450 1.00 96.06 139 LEU A O 1
ATOM 1118 N N . LEU A 1 140 ? -9.167 9.103 12.861 1.00 97.44 140 LEU A N 1
ATOM 1119 C CA . LEU A 1 140 ? -9.306 10.415 13.494 1.00 97.44 140 LEU A CA 1
ATOM 1120 C C . LEU A 1 140 ? -10.761 10.854 13.730 1.00 97.44 140 LEU A C 1
ATOM 1122 O O . LEU A 1 140 ? -11.010 11.427 14.791 1.00 97.44 140 LEU A O 1
ATOM 1126 N N . PRO A 1 141 ? -11.766 10.481 12.910 1.00 98.38 141 PRO A N 1
ATOM 1127 C CA . PRO A 1 141 ? -13.157 10.808 13.227 1.00 98.38 141 PRO A CA 1
ATOM 1128 C C . PRO A 1 141 ? -13.648 10.221 14.560 1.00 98.38 141 PRO A C 1
ATOM 1130 O O . PRO A 1 141 ? -14.565 10.762 15.180 1.00 98.38 141 PRO A O 1
ATOM 1133 N N . TYR A 1 142 ? -13.048 9.125 15.042 1.00 97.19 142 TYR A N 1
ATOM 1134 C CA . TYR A 1 142 ? -13.334 8.612 16.384 1.00 97.19 142 TYR A CA 1
ATOM 1135 C C . TYR A 1 142 ? -12.696 9.474 17.475 1.00 97.19 142 TYR A C 1
ATOM 1137 O O . TYR A 1 142 ? -13.291 9.638 18.538 1.00 97.19 142 TYR A O 1
ATOM 1145 N N . PHE A 1 143 ? -11.513 10.032 17.226 1.00 97.88 143 PHE A N 1
ATOM 1146 C CA . PHE A 1 143 ? -10.868 10.952 18.159 1.00 97.88 143 PHE A CA 1
ATOM 1147 C C . PHE A 1 143 ? -11.717 12.213 18.297 1.00 97.88 143 PHE A C 1
ATOM 1149 O O . PHE A 1 143 ? -12.103 12.554 19.412 1.00 97.88 143 PHE A O 1
ATOM 1156 N N . ASP A 1 144 ? -12.111 12.810 17.172 1.00 98.06 144 ASP A N 1
ATOM 1157 C CA . ASP A 1 144 ? -12.942 14.017 17.141 1.00 98.06 144 ASP A CA 1
ATOM 1158 C C . ASP A 1 144 ? -14.287 13.818 17.844 1.00 98.06 144 ASP A C 1
ATOM 1160 O O . ASP A 1 144 ? -14.795 14.709 18.523 1.00 98.06 144 ASP A O 1
ATOM 1164 N N . LYS A 1 145 ? -14.887 12.635 17.680 1.00 98.31 145 LYS A N 1
ATOM 1165 C CA . LYS A 1 145 ? -16.217 12.346 18.216 1.00 98.31 145 LYS A CA 1
ATOM 1166 C C . LYS A 1 145 ? -16.217 11.961 19.694 1.00 98.31 145 LYS A C 1
ATOM 1168 O O . LYS A 1 145 ? -17.213 12.212 20.373 1.00 98.31 145 LYS A O 1
ATOM 1173 N N . TYR A 1 146 ? -15.177 11.282 20.171 1.00 98.31 146 TYR A N 1
ATOM 1174 C CA . TYR A 1 146 ? -15.214 10.605 21.471 1.00 98.31 146 TYR A CA 1
ATOM 1175 C C . TYR A 1 146 ? -14.178 11.099 22.480 1.00 98.31 146 TYR A C 1
ATOM 1177 O O . TYR A 1 146 ? -14.322 10.778 23.658 1.00 98.31 146 TYR A O 1
ATOM 1185 N N . LEU A 1 147 ? -13.163 11.858 22.062 1.00 98.31 147 LEU A N 1
ATOM 1186 C CA . LEU A 1 147 ? -12.155 12.410 22.963 1.00 98.31 147 LEU A CA 1
ATOM 1187 C C . LEU A 1 147 ? -12.378 13.904 23.197 1.00 98.31 147 LEU A C 1
ATOM 1189 O O . LEU A 1 147 ? -12.840 14.641 22.331 1.00 98.31 147 LEU A O 1
ATOM 1193 N N . SER A 1 148 ? -12.004 14.371 24.383 1.00 98.25 148 SER A N 1
ATOM 1194 C CA . SER A 1 148 ? -11.881 15.798 24.665 1.00 98.25 148 SER A CA 1
ATOM 1195 C C . SER A 1 148 ? -10.615 16.382 24.033 1.00 98.25 148 SER A C 1
ATOM 1197 O O . SER A 1 148 ? -9.612 15.691 23.844 1.00 98.25 148 SER A O 1
ATOM 1199 N N . GLN A 1 149 ? -10.597 17.701 23.812 1.00 97.62 149 GLN A N 1
ATOM 1200 C CA . GLN A 1 149 ? -9.405 18.391 23.300 1.00 97.62 149 GLN A CA 1
ATOM 1201 C C . GLN A 1 149 ? -8.161 18.157 24.174 1.00 97.62 149 GLN A C 1
ATOM 1203 O O . GLN A 1 149 ? -7.048 18.049 23.665 1.00 97.62 149 GLN A O 1
ATOM 1208 N N . LYS A 1 150 ? -8.335 18.044 25.498 1.00 97.88 150 LYS A N 1
ATOM 1209 C CA . LYS A 1 150 ? -7.235 17.753 26.427 1.00 97.88 150 LYS A CA 1
ATOM 1210 C C . LYS A 1 150 ? -6.632 16.368 26.176 1.00 97.88 150 LYS A C 1
ATOM 1212 O O . LYS A 1 150 ? -5.413 16.225 26.210 1.00 97.88 150 LYS A O 1
ATOM 1217 N N . GLU A 1 151 ? -7.468 15.360 25.937 1.00 98.12 151 GLU A N 1
ATOM 1218 C CA . GLU A 1 151 ? -7.012 14.002 25.623 1.00 98.12 151 GLU A CA 1
ATOM 1219 C C . GLU A 1 151 ? -6.311 13.951 24.265 1.00 98.12 151 GLU A C 1
ATOM 1221 O O . GLU A 1 151 ? -5.241 13.354 24.167 1.00 98.12 151 GLU A O 1
ATOM 1226 N N . VAL A 1 152 ? -6.855 14.634 23.252 1.00 97.06 152 VAL A N 1
ATOM 1227 C CA . VAL A 1 152 ? -6.218 14.766 21.932 1.00 97.06 152 VAL A CA 1
ATOM 1228 C C . VAL A 1 152 ? -4.837 15.413 22.058 1.00 97.06 152 VAL A C 1
ATOM 1230 O O . VAL A 1 152 ? -3.855 14.844 21.584 1.00 97.06 152 VAL A O 1
ATOM 1233 N N . ASN A 1 153 ? -4.724 16.540 22.769 1.00 95.88 153 ASN A N 1
ATOM 1234 C CA . ASN A 1 153 ? -3.441 17.217 22.984 1.00 95.88 153 ASN A CA 1
ATOM 1235 C C . ASN A 1 153 ? -2.420 16.297 23.669 1.00 95.88 153 ASN A C 1
ATOM 1237 O O . ASN A 1 153 ? -1.281 16.208 23.222 1.00 95.88 153 ASN A O 1
ATOM 1241 N N . ALA A 1 154 ? -2.839 15.544 24.691 1.00 95.94 154 ALA A N 1
ATOM 1242 C CA . ALA A 1 154 ? -1.961 14.601 25.381 1.00 95.94 154 ALA A CA 1
ATOM 1243 C C . ALA A 1 154 ? -1.468 13.455 24.473 1.00 95.94 154 ALA A C 1
ATOM 1245 O O . ALA A 1 154 ? -0.380 12.918 24.691 1.00 95.94 154 ALA A O 1
ATOM 1246 N N . VAL A 1 155 ? -2.250 13.046 23.467 1.00 95.62 155 VAL A N 1
ATOM 1247 C CA . VAL A 1 155 ? -1.801 12.077 22.452 1.00 95.62 155 VAL A CA 1
ATOM 1248 C C . VAL A 1 155 ? -0.805 12.722 21.488 1.00 95.62 155 VAL A C 1
ATOM 1250 O O . VAL A 1 155 ? 0.248 12.135 21.238 1.00 95.62 155 VAL A O 1
ATOM 1253 N N . ILE A 1 156 ? -1.098 13.925 20.986 1.00 93.94 156 ILE A N 1
ATOM 1254 C CA . ILE A 1 156 ? -0.232 14.672 20.057 1.00 93.94 156 ILE A CA 1
ATOM 1255 C C . ILE A 1 156 ? 1.142 14.935 20.688 1.00 93.94 156 ILE A C 1
ATOM 1257 O O . ILE A 1 156 ? 2.170 14.683 20.059 1.00 93.94 156 ILE A O 1
ATOM 1261 N N . GLU A 1 157 ? 1.173 15.361 21.951 1.00 94.12 157 GLU A N 1
ATOM 1262 C CA . GLU A 1 157 ? 2.411 15.563 22.712 1.00 94.12 157 GLU A CA 1
ATOM 1263 C C . GLU A 1 157 ? 3.242 14.279 22.802 1.00 94.12 157 GLU A C 1
ATOM 1265 O O . GLU A 1 157 ? 4.452 14.317 22.609 1.00 94.12 157 GLU A O 1
ATOM 1270 N N . LYS A 1 158 ? 2.614 13.118 23.022 1.00 94.62 158 LYS A N 1
ATOM 1271 C CA . LYS A 1 158 ? 3.323 11.825 23.036 1.00 94.62 158 LYS A CA 1
ATOM 1272 C C . LYS A 1 158 ? 3.816 11.394 21.656 1.00 94.62 158 LYS A C 1
ATOM 1274 O O . LYS A 1 158 ? 4.790 10.654 21.573 1.00 94.62 158 LYS A O 1
ATOM 1279 N N . MET A 1 159 ? 3.130 11.800 20.590 1.00 90.62 159 MET A N 1
ATOM 1280 C CA . MET A 1 159 ? 3.485 11.446 19.216 1.00 90.62 159 MET A CA 1
ATOM 1281 C C . MET A 1 159 ? 4.673 12.263 18.693 1.00 90.62 159 MET A C 1
ATOM 1283 O O . MET A 1 159 ? 5.520 11.718 17.987 1.00 90.62 159 MET A O 1
ATOM 1287 N N . HIS A 1 160 ? 4.736 13.551 19.039 1.00 83.38 160 HIS A N 1
ATOM 1288 C CA . HIS A 1 160 ? 5.786 14.477 18.594 1.00 83.38 160 HIS A CA 1
ATOM 1289 C C . HIS A 1 160 ? 6.862 14.763 19.645 1.00 83.38 160 HIS A C 1
ATOM 1291 O O . HIS A 1 160 ? 7.867 15.396 19.326 1.00 83.38 160 HIS A O 1
ATOM 1297 N N . GLY A 1 161 ? 6.659 14.318 20.884 1.00 64.62 161 GLY A N 1
ATOM 1298 C CA . GLY A 1 161 ? 7.621 14.461 21.966 1.00 64.62 161 GLY A CA 1
ATOM 1299 C C . GLY A 1 161 ? 8.890 13.668 21.679 1.00 64.62 161 GLY A C 1
ATOM 1300 O O . GLY A 1 161 ? 8.876 12.435 21.674 1.00 64.62 161 GLY A O 1
ATOM 1301 N N . HIS A 1 162 ? 9.974 14.400 21.435 1.00 50.53 162 HIS A N 1
ATOM 1302 C CA . HIS A 1 162 ? 11.341 13.930 21.633 1.00 50.53 162 HIS A CA 1
ATOM 1303 C C . HIS A 1 162 ? 11.713 14.016 23.112 1.00 50.53 162 HIS A C 1
ATOM 1305 O O . HIS A 1 162 ? 11.337 15.027 23.747 1.00 50.53 162 HIS A O 1
#

Secondary structure (DSSP, 8-state):
---TTHHHHHHHHHHHHHHHHHHHHHHT--SS--HHHHHHHHHHHHHIIIIIHHHHHHIIIIIHHHHHHHHHHHS-TTHHHHHHHHHHHHHHHHHHHHHHHHHT-SSPPPHHHHHHHHHHHHHHHHHHHHHHHHIIIIIHHHHHHHS-HHHHHHHHHHHH--